Protein AF-A0A4U7D467-F1 (afdb_monomer_lite)

Secondary structure (DSSP, 8-state):
---HHHHHHHHHHHHHHHHTTT-HHHHHHHHHHHHHHHHHHHHS-TTTSTT----HHHHS-HHHHHHHHHHHHTTS--THHHHTEEESS-TTTSTT-EEE-------SS-HHHHHHHHHHHHHHHH-SS---HHHHHHHHHHHHHTT-----------

Foldseek 3Di:
DDPLLVVLAVLLVVLLVVVVVPPLVVSLLSLLLLLVVVVCCVQDPCPPNPNNDNPNVVRDPLVSSLVSLVCVLVVVHDSLVPVQWDAPDDCVVPNPHTDGHDDPGPGPDDSNRVSVVVSVVSVCVPDDDDDPVPPVVVVVCVVVVVPPDDDDDDDDDD

Radius of gyration: 20.79 Å; chains: 1; bounding box: 33×67×63 Å

pLDDT: mean 74.59, std 16.05, range [37.41, 94.12]

Structure (mmCIF, N/CA/C/O backbone):
data_AF-A0A4U7D467-F1
#
_entry.id   AF-A0A4U7D467-F1
#
loop_
_atom_site.group_PDB
_atom_site.id
_atom_site.type_symbol
_atom_site.label_atom_id
_atom_site.label_alt_id
_atom_site.label_comp_id
_atom_site.label_asym_id
_atom_site.label_entity_id
_atom_site.label_seq_id
_atom_site.pdbx_PDB_ins_code
_atom_site.Cartn_x
_atom_site.Cartn_y
_atom_site.Cartn_z
_atom_site.occupancy
_atom_site.B_iso_or_equiv
_atom_site.auth_seq_id
_atom_site.auth_comp_id
_atom_site.auth_asym_id
_atom_site.auth_atom_id
_atom_site.pdbx_PDB_model_num
ATOM 1 N N . PHE A 1 1 ? 3.593 -17.228 -14.706 1.00 62.56 1 PHE A N 1
ATOM 2 C CA . PHE A 1 1 ? 3.673 -16.055 -13.822 1.00 62.56 1 PHE A CA 1
ATOM 3 C C . PHE A 1 1 ? 2.394 -15.974 -13.001 1.00 62.56 1 PHE A C 1
ATOM 5 O O . PHE A 1 1 ? 1.399 -16.534 -13.459 1.00 62.56 1 PHE A O 1
ATOM 12 N N . PRO A 1 2 ? 2.433 -15.417 -11.779 1.00 72.19 2 PRO A N 1
ATOM 13 C CA . PRO A 1 2 ? 1.236 -15.195 -10.970 1.00 72.19 2 PRO A CA 1
ATOM 14 C C . PRO A 1 2 ? 0.216 -14.345 -11.734 1.00 72.19 2 PRO A C 1
ATOM 16 O O . PRO A 1 2 ? 0.604 -13.491 -12.525 1.00 72.19 2 PRO A O 1
ATOM 19 N N . ASP A 1 3 ? -1.073 -14.577 -11.497 1.00 83.94 3 ASP A N 1
ATOM 20 C CA . ASP A 1 3 ? -2.137 -13.692 -11.974 1.00 83.94 3 ASP A CA 1
ATOM 21 C C . ASP A 1 3 ? -2.283 -12.534 -10.978 1.00 83.94 3 ASP A C 1
ATOM 23 O O . ASP A 1 3 ? -2.939 -12.661 -9.939 1.00 83.94 3 ASP A O 1
ATOM 27 N N . TRP A 1 4 ? -1.595 -11.426 -11.252 1.00 83.50 4 TRP A N 1
ATOM 28 C CA . TRP A 1 4 ? -1.542 -10.285 -10.340 1.00 83.50 4 TRP A CA 1
ATOM 29 C C . TRP A 1 4 ? -2.858 -9.509 -10.257 1.00 83.50 4 TRP A C 1
ATOM 31 O O . TRP A 1 4 ? -3.130 -8.913 -9.215 1.00 83.50 4 TRP A O 1
ATOM 41 N N . GLY A 1 5 ? -3.726 -9.600 -11.269 1.00 82.50 5 GLY A N 1
ATOM 42 C CA . GLY A 1 5 ? -5.100 -9.103 -11.181 1.00 82.50 5 GLY A CA 1
ATOM 43 C C . GLY A 1 5 ? -5.899 -9.827 -10.096 1.00 82.50 5 GLY A C 1
ATOM 44 O O . GLY A 1 5 ? -6.544 -9.191 -9.255 1.00 82.50 5 GLY A O 1
ATOM 45 N N . HIS A 1 6 ? -5.792 -11.159 -10.030 1.00 84.25 6 HIS A N 1
ATOM 46 C CA . HIS A 1 6 ? -6.387 -11.943 -8.942 1.00 84.25 6 HIS A CA 1
ATOM 47 C C . HIS A 1 6 ? -5.745 -11.651 -7.581 1.00 84.25 6 HIS A C 1
ATOM 49 O O . HIS A 1 6 ? -6.460 -11.591 -6.577 1.00 84.25 6 HIS A O 1
ATOM 55 N N . VAL A 1 7 ? -4.424 -11.441 -7.527 1.00 83.62 7 VAL A N 1
ATOM 56 C CA . VAL A 1 7 ? -3.732 -11.044 -6.286 1.00 83.62 7 VAL A CA 1
ATOM 57 C C . VAL A 1 7 ? -4.242 -9.689 -5.792 1.00 83.62 7 VAL A C 1
ATOM 59 O O . VAL A 1 7 ? -4.615 -9.576 -4.625 1.00 83.62 7 VAL A O 1
ATOM 62 N N . GLY A 1 8 ? -4.339 -8.689 -6.674 1.00 82.31 8 GLY A N 1
ATOM 63 C CA . GLY A 1 8 ? -4.853 -7.356 -6.352 1.00 82.31 8 GLY A CA 1
ATOM 64 C C . GLY A 1 8 ? -6.299 -7.383 -5.855 1.00 82.31 8 GLY A C 1
ATOM 65 O O . GLY A 1 8 ? -6.620 -6.746 -4.849 1.00 82.31 8 GLY A O 1
ATOM 66 N N . TYR A 1 9 ? -7.163 -8.184 -6.490 1.00 83.25 9 TYR A N 1
ATOM 67 C CA . TYR A 1 9 ? -8.533 -8.404 -6.014 1.00 83.25 9 TYR A CA 1
ATOM 68 C C . TYR A 1 9 ? -8.568 -9.056 -4.624 1.00 83.25 9 TYR A C 1
ATOM 70 O O . TYR A 1 9 ? -9.275 -8.580 -3.733 1.00 83.25 9 TYR A O 1
ATOM 78 N N . GLY A 1 10 ? -7.797 -10.129 -4.422 1.00 84.19 10 GLY A N 1
ATOM 79 C CA . GLY A 1 10 ? -7.727 -10.836 -3.142 1.00 84.19 10 GLY A CA 1
ATOM 80 C C . GLY A 1 10 ? -7.226 -9.942 -2.009 1.00 84.19 10 GLY A C 1
ATOM 81 O O . GLY A 1 10 ? -7.772 -9.976 -0.909 1.00 84.19 10 GLY A O 1
ATOM 82 N N . TRP A 1 11 ? -6.242 -9.090 -2.293 1.00 83.50 11 TRP A N 1
ATOM 83 C CA . TRP A 1 11 ? -5.726 -8.113 -1.338 1.00 83.50 11 TRP A CA 1
ATOM 84 C C . TRP A 1 11 ? -6.751 -7.046 -0.973 1.00 83.50 11 TRP A C 1
ATOM 86 O O . TRP A 1 11 ? -6.948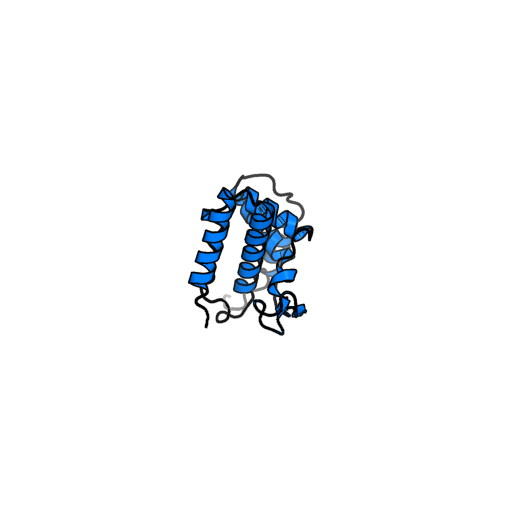 -6.799 0.214 1.00 83.50 11 TRP A O 1
ATOM 96 N N . GLY A 1 12 ? -7.456 -6.472 -1.953 1.00 81.31 12 GLY A N 1
ATOM 97 C CA . GLY A 1 12 ? -8.547 -5.531 -1.680 1.00 81.31 12 GLY A CA 1
ATOM 98 C C . GLY A 1 12 ? -9.642 -6.156 -0.810 1.00 81.31 12 GLY A C 1
ATOM 99 O O . GLY A 1 12 ? -10.071 -5.562 0.177 1.00 81.31 12 GLY A O 1
ATOM 100 N N . LYS A 1 13 ? -10.029 -7.402 -1.109 1.00 83.00 13 LYS A N 1
ATOM 101 C CA . LYS A 1 13 ? -11.023 -8.139 -0.320 1.00 83.00 13 LYS A CA 1
ATOM 102 C C . LYS A 1 13 ? -10.561 -8.409 1.118 1.00 83.00 13 LYS A C 1
ATOM 104 O O . LYS A 1 13 ? -11.363 -8.282 2.037 1.00 83.00 13 LYS A O 1
ATOM 109 N N . ALA A 1 14 ? -9.287 -8.741 1.326 1.00 84.31 14 ALA A N 1
ATOM 110 C CA . ALA A 1 14 ? -8.739 -8.957 2.666 1.00 84.31 14 ALA A CA 1
ATOM 111 C C . ALA A 1 14 ? -8.843 -7.697 3.543 1.00 84.31 14 ALA A C 1
ATOM 113 O O . ALA A 1 14 ? -9.177 -7.803 4.719 1.00 84.31 14 ALA A O 1
ATOM 114 N N . VAL A 1 15 ? -8.637 -6.503 2.975 1.00 84.00 15 VAL A N 1
ATOM 115 C CA . VAL A 1 15 ? -8.841 -5.238 3.706 1.00 84.00 15 VAL A CA 1
ATOM 116 C C . VAL A 1 15 ? -10.298 -5.074 4.145 1.00 84.00 15 VAL A C 1
ATOM 118 O O . VAL A 1 15 ? -10.554 -4.688 5.284 1.00 84.00 15 VAL A O 1
ATOM 121 N N . SER A 1 16 ? -11.244 -5.413 3.267 1.00 79.75 16 SER A N 1
ATOM 122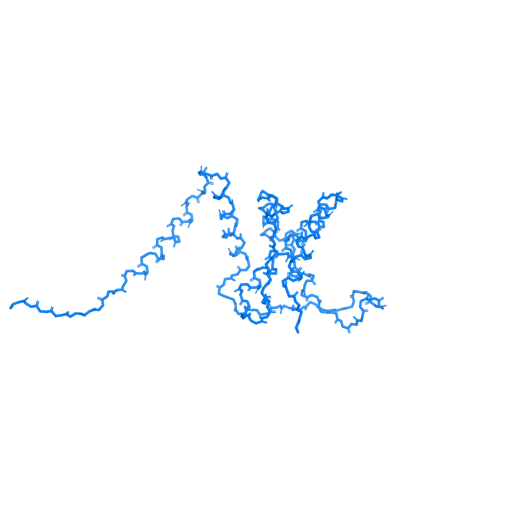 C CA . SER A 1 16 ? -12.681 -5.395 3.568 1.00 79.75 16 SER A CA 1
ATOM 123 C C . SER A 1 16 ? -13.022 -6.318 4.745 1.00 79.75 16 SER A C 1
ATOM 125 O O . SER A 1 16 ? -13.624 -5.886 5.724 1.00 79.75 16 SER A O 1
ATOM 127 N N . GLU A 1 17 ? -12.539 -7.565 4.716 1.00 84.81 17 GLU A N 1
ATOM 128 C CA . GLU A 1 17 ? -12.765 -8.538 5.796 1.00 84.81 17 GLU A CA 1
ATOM 129 C C . GLU A 1 17 ? -12.112 -8.107 7.123 1.00 84.81 17 GLU A C 1
ATOM 131 O O . GLU A 1 17 ? -12.657 -8.348 8.203 1.00 84.81 17 GLU A O 1
ATOM 136 N N . LEU A 1 18 ? -10.962 -7.428 7.067 1.00 84.69 18 LEU A N 1
ATOM 137 C CA . LEU A 1 18 ? -10.285 -6.918 8.259 1.00 84.69 18 LEU A CA 1
ATOM 138 C C . LEU A 1 18 ? -11.029 -5.755 8.916 1.00 84.69 18 LEU A C 1
ATOM 140 O O . LEU A 1 18 ? -10.989 -5.653 10.146 1.00 84.69 18 LEU A O 1
ATOM 144 N N . SER A 1 19 ? -11.740 -4.930 8.144 1.00 78.62 19 SER A N 1
ATOM 145 C CA . SER A 1 19 ? -12.564 -3.836 8.678 1.00 78.62 19 SER A CA 1
ATOM 146 C C . SER A 1 19 ? -13.625 -4.324 9.663 1.00 78.62 19 SER A C 1
ATOM 148 O O . SER A 1 19 ? -13.883 -3.650 10.658 1.00 78.62 19 SER A O 1
ATOM 150 N N . ASP A 1 20 ? -14.162 -5.526 9.454 1.00 78.81 20 ASP A N 1
ATOM 151 C CA . ASP A 1 20 ? -15.177 -6.122 10.329 1.00 78.81 20 ASP A CA 1
ATOM 152 C C . ASP A 1 20 ? -14.579 -6.905 11.516 1.00 78.81 20 ASP A C 1
ATOM 154 O O . ASP A 1 20 ? -15.296 -7.319 12.429 1.00 78.81 20 ASP A O 1
ATOM 158 N N . SER A 1 21 ? -13.259 -7.120 11.525 1.00 81.00 21 SER A N 1
ATOM 159 C CA . SER A 1 21 ? -12.576 -7.990 12.496 1.00 81.00 21 SER A CA 1
ATOM 160 C C . SER A 1 21 ? -12.090 -7.281 13.768 1.00 81.00 21 SER A C 1
ATOM 162 O O . SER A 1 21 ? -11.742 -7.947 14.745 1.00 81.00 21 SER A O 1
ATOM 164 N N . GLY A 1 22 ? -12.035 -5.943 13.767 1.00 79.38 22 GLY A N 1
ATOM 165 C CA . GLY A 1 22 ? -11.460 -5.140 14.857 1.00 79.38 22 GLY A CA 1
ATOM 166 C C . GLY A 1 22 ? -9.925 -5.175 14.941 1.00 79.38 22 GLY A C 1
ATOM 167 O O . GLY A 1 22 ? -9.351 -4.707 15.923 1.00 79.38 22 GLY A O 1
ATOM 168 N N . LEU A 1 23 ? -9.241 -5.731 13.934 1.00 86.12 23 LEU A N 1
ATOM 169 C CA . LEU A 1 23 ? -7.777 -5.791 13.845 1.00 86.12 23 LEU A CA 1
ATOM 170 C C . LEU A 1 23 ? -7.210 -4.569 13.103 1.00 86.12 23 LEU A C 1
ATOM 172 O O . LEU A 1 23 ? -6.564 -4.706 12.064 1.00 86.12 23 LEU A O 1
ATOM 176 N N . ASP A 1 24 ? -7.439 -3.367 13.636 1.00 86.56 24 ASP A N 1
ATOM 177 C CA . ASP A 1 24 ? -7.125 -2.108 12.938 1.00 86.56 24 ASP A CA 1
ATOM 178 C C . ASP A 1 24 ? -5.645 -1.960 12.566 1.00 86.56 24 ASP A C 1
ATOM 180 O O . ASP A 1 24 ? -5.336 -1.590 11.438 1.00 86.56 24 ASP A O 1
ATOM 184 N N . SER A 1 25 ? -4.721 -2.326 13.459 1.00 86.12 25 SER A N 1
ATOM 185 C CA . SER A 1 25 ? -3.281 -2.279 13.157 1.00 86.12 25 SER A CA 1
ATOM 186 C C . SER A 1 25 ? -2.906 -3.208 11.996 1.00 86.12 25 SER A C 1
ATOM 188 O O . SER A 1 25 ? -2.119 -2.841 11.125 1.00 86.12 25 SER A O 1
ATOM 190 N N . PHE A 1 26 ? -3.518 -4.393 11.931 1.00 86.88 26 PHE A N 1
ATOM 191 C CA . PHE A 1 26 ? -3.266 -5.335 10.843 1.00 86.88 26 PHE A CA 1
ATOM 192 C C . PHE A 1 26 ? -3.876 -4.840 9.528 1.00 86.88 26 PHE A C 1
ATOM 194 O O . PHE A 1 26 ? -3.246 -4.937 8.479 1.00 86.88 26 PHE A O 1
ATOM 201 N N . LYS A 1 27 ? -5.063 -4.228 9.588 1.00 89.38 27 LYS A N 1
ATOM 202 C CA . LYS A 1 27 ? -5.684 -3.548 8.446 1.00 89.38 27 LYS A CA 1
ATOM 203 C C . LYS A 1 27 ? -4.799 -2.417 7.914 1.00 89.38 27 LYS A C 1
ATOM 205 O O . LYS A 1 27 ? -4.569 -2.358 6.711 1.00 89.38 27 LYS A O 1
ATOM 210 N N . GLN A 1 28 ? -4.261 -1.563 8.786 1.00 91.12 28 GLN A N 1
ATOM 211 C CA . GLN A 1 28 ? -3.354 -0.473 8.406 1.00 91.12 28 GLN A CA 1
ATOM 212 C C . GLN A 1 28 ? -2.081 -1.005 7.738 1.00 91.12 28 GLN A C 1
ATOM 214 O O . GLN A 1 28 ? -1.700 -0.514 6.677 1.00 91.12 28 GLN A O 1
ATOM 219 N N . GLN A 1 29 ? -1.474 -2.063 8.291 1.00 89.44 29 GLN A N 1
ATOM 220 C CA . GLN A 1 29 ? -0.346 -2.748 7.650 1.00 89.44 29 GLN A CA 1
ATOM 221 C C . GLN A 1 29 ? -0.723 -3.289 6.267 1.00 89.44 29 GLN A C 1
ATOM 223 O O . GLN A 1 29 ? 0.045 -3.140 5.316 1.00 89.44 29 GLN A O 1
ATOM 228 N N . TRP A 1 30 ? -1.914 -3.873 6.120 1.00 89.62 30 TRP A N 1
ATOM 229 C CA . TRP A 1 30 ? -2.389 -4.412 4.846 1.00 89.62 30 TRP A CA 1
ATOM 230 C C . TRP A 1 30 ? -2.630 -3.320 3.797 1.00 89.62 30 TRP A C 1
ATOM 232 O O . TRP A 1 30 ? -2.216 -3.463 2.644 1.00 89.62 30 TRP A O 1
ATOM 242 N N . ILE A 1 31 ? -3.236 -2.197 4.196 1.00 91.06 31 ILE A N 1
ATOM 243 C CA . ILE A 1 31 ? -3.411 -1.011 3.345 1.00 91.06 31 ILE A CA 1
ATOM 244 C C . ILE A 1 31 ? -2.043 -0.475 2.919 1.00 91.06 31 ILE A C 1
ATOM 246 O O . ILE A 1 31 ? -1.815 -0.286 1.725 1.00 91.06 31 ILE A O 1
ATOM 250 N N . GLY A 1 32 ? -1.117 -0.290 3.864 1.00 91.31 32 GLY A N 1
ATOM 251 C CA . GLY A 1 32 ? 0.217 0.231 3.570 1.00 91.31 32 GLY A CA 1
ATOM 252 C C . GLY A 1 32 ? 1.003 -0.675 2.626 1.00 91.31 32 GLY A C 1
ATOM 253 O O . GLY A 1 32 ? 1.629 -0.209 1.677 1.00 91.31 32 GLY A O 1
ATOM 254 N N . THR A 1 33 ? 0.881 -1.989 2.806 1.00 89.69 33 THR A N 1
ATOM 255 C CA . THR A 1 33 ? 1.484 -2.971 1.898 1.00 89.69 33 THR A CA 1
ATOM 256 C C . THR A 1 33 ? 0.869 -2.911 0.508 1.00 89.69 33 THR A C 1
ATOM 258 O O . THR A 1 33 ? 1.584 -2.982 -0.490 1.00 89.69 33 THR A O 1
ATOM 261 N N . THR A 1 34 ? -0.445 -2.724 0.419 1.00 89.62 34 THR A N 1
ATOM 262 C CA . THR A 1 34 ? -1.135 -2.588 -0.866 1.00 89.62 34 THR A CA 1
ATOM 263 C C . THR A 1 34 ? -0.694 -1.329 -1.616 1.00 89.62 34 THR A C 1
ATOM 265 O O . THR A 1 34 ? -0.489 -1.388 -2.827 1.00 89.62 34 THR A O 1
ATOM 268 N N . LEU A 1 35 ? -0.503 -0.209 -0.909 1.00 90.19 35 LEU A N 1
ATOM 269 C CA . LEU A 1 35 ? 0.041 1.027 -1.483 1.00 90.19 35 LEU A CA 1
ATOM 270 C C . LEU A 1 35 ? 1.468 0.827 -2.000 1.00 90.19 35 LEU A C 1
ATOM 272 O O . LEU A 1 35 ? 1.767 1.250 -3.112 1.00 90.19 35 LEU A O 1
ATOM 276 N N . TYR A 1 36 ? 2.313 0.129 -1.241 1.00 89.44 36 TYR A N 1
ATOM 277 C CA . TYR A 1 36 ? 3.677 -0.169 -1.671 1.00 89.44 36 TYR A CA 1
ATOM 278 C C . TYR A 1 36 ? 3.711 -1.053 -2.922 1.00 89.44 36 TYR A C 1
ATOM 280 O O . TYR A 1 36 ? 4.409 -0.730 -3.874 1.00 89.44 36 TYR A O 1
ATOM 288 N N . LEU A 1 37 ? 2.90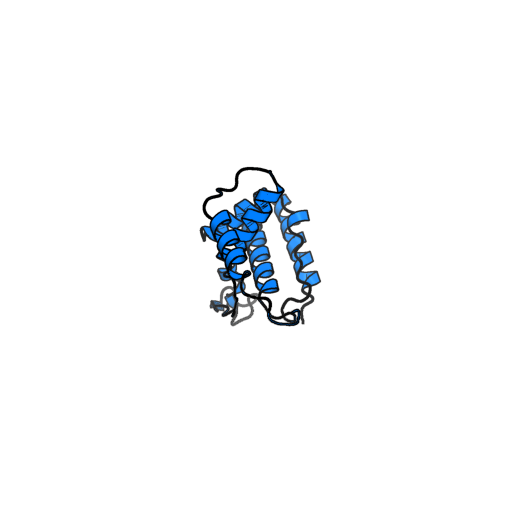1 -2.116 -2.991 1.00 87.56 37 LEU A N 1
ATOM 289 C CA . LEU A 1 37 ? 2.811 -2.925 -4.213 1.00 87.56 37 LEU A CA 1
ATOM 290 C C . LEU A 1 37 ? 2.267 -2.138 -5.411 1.00 87.56 37 LEU A C 1
ATOM 292 O O . LEU A 1 37 ? 2.662 -2.409 -6.541 1.00 87.56 37 LEU A O 1
ATOM 296 N N . GLN A 1 38 ? 1.367 -1.178 -5.183 1.00 87.44 38 GLN A N 1
ATOM 297 C CA . GLN A 1 38 ? 0.873 -0.317 -6.255 1.00 87.44 38 GLN A CA 1
ATOM 298 C C . GLN A 1 38 ? 1.974 0.611 -6.781 1.00 87.44 38 GLN A C 1
ATOM 300 O O . GLN A 1 38 ? 2.075 0.779 -7.990 1.00 87.44 38 GLN A O 1
ATOM 305 N N . TYR A 1 39 ? 2.799 1.171 -5.893 1.00 87.88 39 TYR A N 1
ATOM 306 C CA . TYR A 1 39 ? 3.996 1.921 -6.273 1.00 87.88 39 TYR A CA 1
ATOM 307 C C . TYR A 1 39 ? 4.947 1.045 -7.098 1.00 87.88 39 TYR A C 1
ATOM 309 O O . TYR A 1 39 ? 5.271 1.398 -8.226 1.00 87.88 39 TYR A O 1
ATOM 317 N N . LEU A 1 40 ? 5.279 -0.159 -6.612 1.00 86.12 40 LEU A N 1
ATOM 318 C CA . LEU A 1 40 ? 6.114 -1.100 -7.367 1.00 86.12 40 LEU A CA 1
ATOM 319 C C . LEU A 1 40 ? 5.532 -1.399 -8.749 1.00 86.12 40 LEU A C 1
ATOM 321 O O . LEU A 1 40 ? 6.269 -1.438 -9.719 1.00 86.12 40 LEU A O 1
ATOM 325 N N . SER A 1 41 ? 4.216 -1.584 -8.859 1.00 85.06 41 SER A N 1
ATOM 326 C CA . SER A 1 41 ? 3.572 -1.859 -10.145 1.00 85.06 41 SER A CA 1
ATOM 327 C C . SER A 1 41 ? 3.668 -0.706 -11.142 1.00 85.06 41 SER A C 1
ATOM 329 O O . SER A 1 41 ? 3.557 -0.973 -12.333 1.00 85.06 41 SER A O 1
ATOM 331 N N . ASN A 1 42 ? 3.818 0.536 -10.678 1.00 81.50 42 ASN A N 1
ATOM 332 C CA . ASN A 1 42 ? 3.992 1.696 -11.548 1.00 81.50 42 ASN A CA 1
ATOM 333 C C . ASN A 1 42 ? 5.450 1.862 -11.994 1.00 81.50 42 ASN A C 1
ATOM 335 O O . ASN A 1 42 ? 5.686 2.314 -13.108 1.00 81.50 42 ASN A O 1
ATOM 339 N N . GLU A 1 43 ? 6.398 1.487 -11.132 1.00 80.94 43 GLU A N 1
ATOM 340 C CA . GLU A 1 43 ? 7.831 1.692 -11.368 1.00 80.94 43 GLU A CA 1
ATOM 341 C C . GLU A 1 43 ? 8.538 0.481 -11.996 1.00 80.94 43 GLU A C 1
ATOM 343 O O . GLU A 1 43 ? 9.582 0.607 -12.631 1.00 80.94 43 GLU A O 1
ATOM 348 N N . THR A 1 44 ? 8.011 -0.732 -11.811 1.00 74.00 44 THR A N 1
ATOM 349 C CA . THR A 1 44 ? 8.589 -1.928 -12.438 1.00 74.00 44 THR A CA 1
ATOM 350 C C . THR A 1 44 ? 8.189 -2.025 -13.911 1.00 74.00 44 THR A C 1
ATOM 352 O O . THR A 1 44 ? 7.083 -1.613 -14.256 1.00 74.00 44 THR A O 1
ATOM 355 N N . PRO A 1 45 ? 9.026 -2.638 -14.773 1.00 68.12 45 PRO A N 1
ATOM 356 C CA . PRO A 1 45 ? 8.678 -2.884 -16.168 1.00 68.12 45 PRO A CA 1
ATOM 357 C C . PRO A 1 45 ? 7.304 -3.543 -16.321 1.00 68.12 45 PRO A C 1
ATOM 359 O O . PRO A 1 45 ? 6.913 -4.376 -15.494 1.00 68.12 45 PRO A O 1
ATOM 362 N N . ASP A 1 46 ? 6.616 -3.201 -17.416 1.00 65.81 46 ASP A N 1
ATOM 363 C CA . ASP A 1 46 ? 5.221 -3.570 -17.699 1.00 65.81 46 ASP A CA 1
ATOM 364 C C . ASP A 1 46 ? 4.899 -5.064 -17.518 1.00 65.81 46 ASP A C 1
ATOM 366 O O . ASP A 1 46 ? 3.735 -5.411 -17.364 1.00 65.81 46 ASP A O 1
ATOM 370 N N . ASP A 1 47 ? 5.885 -5.967 -17.537 1.00 66.81 47 ASP A N 1
ATOM 371 C CA . ASP A 1 47 ? 5.720 -7.420 -17.477 1.00 66.81 47 ASP A CA 1
ATOM 372 C C . ASP A 1 47 ? 5.802 -8.045 -16.067 1.00 66.81 47 ASP A C 1
ATOM 374 O O . ASP A 1 47 ? 5.470 -9.226 -15.908 1.00 66.81 47 ASP A O 1
ATOM 378 N N . VAL A 1 48 ? 6.196 -7.298 -15.028 1.00 75.31 48 VAL A N 1
ATOM 379 C CA . VAL A 1 48 ? 6.456 -7.865 -13.685 1.00 75.31 48 VAL A CA 1
ATOM 380 C C . VAL A 1 48 ? 5.189 -7.982 -12.830 1.00 75.31 48 VAL A C 1
ATOM 382 O O . VAL A 1 48 ? 4.944 -9.042 -12.241 1.00 75.31 48 VAL A O 1
ATOM 385 N N . LEU A 1 49 ? 4.377 -6.920 -12.773 1.00 77.12 49 LEU A N 1
ATOM 386 C CA . LEU A 1 49 ? 3.140 -6.808 -11.976 1.00 77.12 49 LEU A CA 1
ATOM 387 C C . LEU A 1 49 ? 1.905 -6.506 -12.848 1.00 77.12 49 LEU A C 1
ATOM 389 O O . LEU A 1 49 ? 0.976 -5.829 -12.410 1.00 77.12 49 LEU A O 1
ATOM 393 N N . VAL A 1 50 ? 1.886 -7.031 -14.079 1.00 79.94 50 VAL A N 1
ATOM 394 C CA . VAL A 1 50 ? 0.796 -6.860 -15.063 1.00 79.94 50 VAL A CA 1
ATOM 395 C C . VAL A 1 50 ? -0.581 -7.006 -14.411 1.00 79.94 50 VAL A C 1
ATOM 397 O O . VAL A 1 50 ? -0.856 -8.011 -13.759 1.00 79.94 50 VAL A O 1
ATOM 400 N N . ASP A 1 51 ? -1.468 -6.040 -14.640 1.00 79.25 51 ASP A N 1
ATOM 401 C CA . ASP A 1 51 ? -2.854 -6.029 -14.151 1.00 79.25 51 ASP A CA 1
ATOM 402 C C . ASP A 1 51 ? -3.024 -5.954 -12.618 1.00 79.25 51 ASP A C 1
ATOM 404 O O . ASP A 1 51 ? -4.142 -6.115 -12.114 1.00 79.25 51 ASP A O 1
ATOM 408 N N . PHE A 1 52 ? -1.971 -5.658 -11.844 1.00 82.88 52 PHE A N 1
ATOM 409 C CA . PHE A 1 52 ? -2.110 -5.404 -10.408 1.00 82.88 52 PHE A CA 1
ATOM 410 C C . PHE A 1 52 ? -2.885 -4.100 -10.145 1.00 82.88 52 PHE A C 1
ATOM 412 O O . PHE A 1 52 ? -2.336 -3.003 -10.101 1.00 82.88 52 PHE A O 1
ATOM 419 N N . SER A 1 53 ? -4.199 -4.214 -9.936 1.00 78.62 53 SER A N 1
ATOM 420 C CA . SER A 1 53 ? -5.079 -3.078 -9.637 1.00 78.62 53 SER A CA 1
ATOM 421 C C . SER A 1 53 ? -5.865 -3.315 -8.344 1.00 78.62 53 SER A C 1
ATOM 423 O O . SER A 1 53 ? -7.014 -3.772 -8.372 1.00 78.62 53 SER A O 1
ATOM 425 N N . PRO A 1 54 ? -5.266 -3.041 -7.172 1.00 74.94 54 PRO A N 1
ATOM 426 C CA . PRO A 1 54 ? -5.973 -3.175 -5.911 1.00 74.94 54 PRO A CA 1
ATOM 427 C C . PRO A 1 54 ? -6.988 -2.037 -5.767 1.00 74.94 54 PRO A C 1
ATOM 429 O O . PRO A 1 54 ? -6.640 -0.861 -5.629 1.00 74.94 54 PRO A O 1
ATOM 432 N N . VAL A 1 55 ? -8.279 -2.368 -5.773 1.00 74.44 55 VAL A N 1
ATOM 433 C CA . VAL A 1 55 ? -9.349 -1.362 -5.694 1.00 74.44 55 VAL A CA 1
ATOM 434 C C . VAL A 1 55 ? -9.634 -0.961 -4.239 1.00 74.44 55 VAL A C 1
ATOM 436 O O . VAL A 1 55 ? -10.746 -1.116 -3.742 1.00 74.44 55 VAL A O 1
ATOM 439 N N . LEU A 1 56 ? -8.630 -0.406 -3.551 1.00 74.75 56 LEU A N 1
ATOM 440 C CA . LEU A 1 56 ? -8.727 -0.007 -2.136 1.00 74.75 56 LEU A CA 1
ATOM 441 C C . LEU A 1 56 ? -9.859 0.989 -1.864 1.00 74.75 56 LEU A C 1
ATOM 443 O O . LEU A 1 56 ? -10.568 0.853 -0.877 1.00 74.75 56 LEU A O 1
ATOM 447 N N . ARG A 1 57 ? -10.082 1.962 -2.759 1.00 66.69 57 ARG A N 1
ATOM 448 C CA . ARG A 1 57 ? -11.111 3.006 -2.577 1.00 66.69 57 ARG A CA 1
ATOM 449 C C . ARG A 1 57 ? -12.551 2.477 -2.535 1.00 66.69 57 ARG A C 1
ATOM 451 O O . ARG A 1 57 ? -13.449 3.225 -2.166 1.00 66.69 57 ARG A O 1
ATOM 458 N N . ARG A 1 58 ? -12.801 1.233 -2.964 1.00 73.81 58 ARG A N 1
ATOM 459 C CA . ARG A 1 58 ? -14.127 0.606 -2.814 1.00 73.81 58 ARG A CA 1
ATOM 460 C C . ARG A 1 58 ? -14.364 0.090 -1.401 1.00 73.81 58 ARG A C 1
ATOM 462 O O . ARG A 1 58 ? -15.508 0.059 -0.970 1.00 73.81 58 ARG A O 1
ATOM 469 N N . GLU A 1 59 ? -13.292 -0.280 -0.712 1.00 77.56 59 GLU A N 1
ATOM 470 C CA . GLU A 1 59 ? -13.337 -0.971 0.576 1.00 77.56 59 GLU A CA 1
ATOM 471 C C . GLU A 1 59 ? -12.927 -0.057 1.741 1.00 77.56 59 GLU A C 1
ATOM 473 O O . GLU A 1 59 ? -13.267 -0.326 2.888 1.00 77.56 59 GLU A O 1
ATOM 478 N N . VAL A 1 60 ? -12.207 1.033 1.454 1.00 82.88 60 VAL A N 1
ATOM 479 C CA . VAL A 1 60 ? -11.587 1.922 2.444 1.00 82.88 60 VAL A CA 1
ATOM 480 C C . VAL A 1 60 ? -11.889 3.380 2.116 1.00 82.88 60 VAL A C 1
ATOM 482 O O . VAL A 1 60 ? -11.802 3.807 0.960 1.00 82.88 60 VAL A O 1
ATOM 485 N N . SER A 1 61 ? -12.213 4.169 3.142 1.00 86.56 61 SER A N 1
ATOM 486 C CA . SER A 1 61 ? -12.439 5.608 2.982 1.00 86.56 61 SER A CA 1
ATOM 487 C C . SER A 1 61 ? -11.143 6.359 2.647 1.00 86.56 61 SER A C 1
ATOM 489 O O . SER A 1 61 ? -10.065 6.001 3.116 1.00 86.56 61 SER A O 1
ATOM 491 N N . SER A 1 62 ? -11.238 7.454 1.888 1.00 86.19 62 SER A N 1
ATOM 492 C CA . SER A 1 62 ? -10.072 8.295 1.572 1.00 86.19 62 SER A CA 1
ATOM 493 C C . SER A 1 62 ? -9.350 8.816 2.824 1.00 86.19 62 SER A C 1
ATOM 495 O O . SER A 1 62 ? -8.125 8.842 2.834 1.00 86.19 62 SER A O 1
ATOM 497 N N . ASN A 1 63 ? -10.083 9.165 3.890 1.00 88.38 63 ASN A N 1
ATOM 498 C CA . ASN A 1 63 ? -9.496 9.606 5.164 1.00 88.38 63 ASN A CA 1
ATOM 499 C C . ASN A 1 63 ? -8.638 8.520 5.818 1.00 88.38 63 ASN A C 1
ATOM 501 O O . ASN A 1 63 ? -7.583 8.806 6.370 1.00 88.38 63 ASN A O 1
ATOM 505 N N . GLU A 1 64 ? -9.087 7.270 5.757 1.00 89.88 64 GLU A N 1
ATOM 506 C CA . GLU A 1 64 ? -8.347 6.144 6.320 1.00 89.88 64 GLU A CA 1
ATOM 507 C C . GLU A 1 64 ? -7.105 5.814 5.489 1.00 89.88 64 GLU A C 1
ATOM 509 O O . GLU A 1 64 ? -6.049 5.545 6.053 1.00 89.88 64 GLU A O 1
ATOM 514 N N . ILE A 1 65 ? -7.194 5.919 4.158 1.00 90.19 65 ILE A N 1
ATOM 515 C CA . ILE A 1 65 ? -6.018 5.804 3.284 1.00 90.19 65 ILE A CA 1
ATOM 516 C C . ILE A 1 65 ? -5.003 6.906 3.616 1.00 90.19 65 ILE A C 1
ATOM 518 O O . ILE A 1 65 ? -3.824 6.604 3.753 1.00 90.19 65 ILE A O 1
ATOM 522 N N . ILE A 1 66 ? -5.447 8.155 3.798 1.00 92.38 66 ILE A N 1
ATOM 523 C CA . ILE A 1 66 ? -4.572 9.273 4.187 1.00 92.38 66 ILE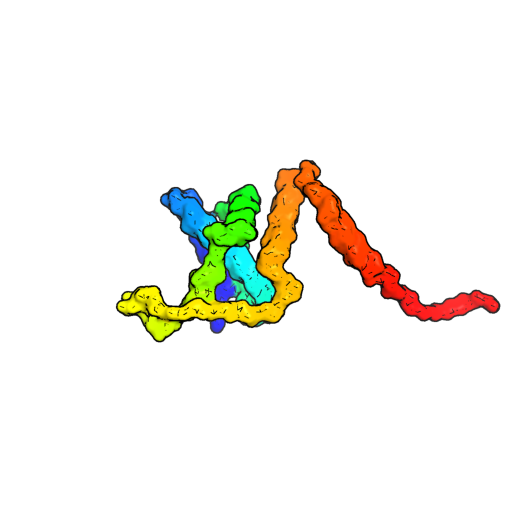 A CA 1
ATOM 524 C C . ILE A 1 66 ? -3.907 9.017 5.541 1.00 92.38 66 ILE A C 1
ATOM 526 O O . ILE A 1 66 ? -2.694 9.150 5.642 1.00 92.38 66 ILE A O 1
ATOM 530 N N . ALA A 1 67 ? -4.657 8.568 6.549 1.00 93.00 67 ALA A N 1
ATOM 531 C CA . ALA A 1 67 ? -4.091 8.254 7.861 1.00 93.00 67 ALA A CA 1
ATOM 532 C C . ALA A 1 67 ? -3.034 7.134 7.805 1.00 93.00 67 ALA A C 1
ATOM 534 O O . ALA A 1 67 ? -2.113 7.107 8.619 1.00 93.00 67 ALA A O 1
ATOM 535 N N . VAL A 1 68 ? -3.155 6.191 6.864 1.00 93.94 68 VAL A N 1
ATOM 536 C CA . VAL A 1 68 ? -2.118 5.175 6.623 1.00 93.94 68 VAL A CA 1
ATOM 537 C C . VAL A 1 68 ? -0.924 5.765 5.872 1.00 93.94 68 VAL A C 1
ATOM 539 O O . VAL A 1 68 ? 0.204 5.420 6.201 1.00 93.94 68 VAL A O 1
ATOM 542 N N . ILE A 1 69 ? -1.140 6.665 4.906 1.00 94.06 69 ILE A N 1
ATOM 543 C CA . ILE A 1 69 ? -0.048 7.385 4.230 1.00 94.06 69 ILE A CA 1
ATOM 544 C C . ILE A 1 69 ? 0.791 8.167 5.249 1.00 94.06 69 ILE A C 1
ATOM 546 O O . ILE A 1 69 ? 2.011 8.052 5.238 1.00 94.06 69 ILE A O 1
ATOM 550 N N . GLU A 1 70 ? 0.155 8.880 6.177 1.00 93.88 70 GLU A N 1
ATOM 551 C CA . GLU A 1 70 ? 0.850 9.608 7.249 1.00 93.88 70 GLU A CA 1
ATOM 552 C C . GLU A 1 70 ? 1.712 8.674 8.116 1.00 93.88 70 GLU A C 1
ATOM 554 O O . GLU A 1 70 ? 2.856 9.002 8.420 1.00 93.88 70 GLU A O 1
ATOM 559 N N . GLN A 1 71 ? 1.210 7.480 8.453 1.00 94.12 71 GLN A N 1
ATOM 560 C CA . GLN A 1 71 ? 1.973 6.466 9.197 1.00 94.12 71 GLN A CA 1
ATOM 561 C C . GLN A 1 71 ? 3.145 5.882 8.396 1.00 94.12 71 GLN A C 1
ATOM 563 O O . GLN A 1 71 ? 4.172 5.541 8.980 1.00 94.12 71 GLN A O 1
ATOM 568 N N . LEU A 1 72 ? 3.006 5.747 7.073 1.00 93.12 72 LEU A N 1
ATOM 569 C CA . LEU A 1 72 ? 4.094 5.305 6.194 1.00 93.12 72 LEU A CA 1
ATOM 570 C C . LEU A 1 72 ? 5.201 6.363 6.116 1.00 93.12 72 LEU A C 1
ATOM 572 O O . LEU A 1 72 ? 6.368 6.021 6.265 1.00 93.12 72 LEU A O 1
ATOM 576 N N . LEU A 1 73 ? 4.830 7.635 5.935 1.00 92.00 73 LEU A N 1
ATOM 577 C CA . LEU A 1 73 ? 5.768 8.764 5.887 1.00 92.00 73 LEU A CA 1
ATOM 578 C C . LEU A 1 73 ? 6.470 9.001 7.233 1.00 92.00 73 LEU A C 1
ATOM 580 O O . LEU A 1 73 ? 7.614 9.436 7.267 1.00 92.00 73 LEU A O 1
ATOM 584 N N . ALA A 1 74 ? 5.802 8.698 8.348 1.00 92.69 74 ALA A N 1
ATOM 585 C CA . ALA A 1 74 ? 6.392 8.740 9.686 1.00 92.69 74 ALA A CA 1
ATOM 586 C C . ALA A 1 74 ? 7.219 7.485 10.042 1.00 92.69 74 ALA A C 1
ATOM 588 O O . ALA A 1 74 ? 7.676 7.366 11.179 1.00 92.69 74 ALA A O 1
ATOM 589 N N . GLU A 1 75 ? 7.380 6.540 9.107 1.00 88.81 75 GLU A N 1
ATOM 590 C CA . GLU A 1 75 ? 8.039 5.238 9.301 1.00 88.81 75 GLU A CA 1
ATOM 591 C C . GLU A 1 75 ? 7.433 4.368 10.429 1.00 88.81 75 GLU A C 1
ATOM 593 O O . GLU A 1 75 ? 8.050 3.411 10.902 1.00 88.81 75 GLU A O 1
ATOM 598 N N . GLU A 1 76 ? 6.197 4.642 10.859 1.00 89.56 76 GLU A N 1
ATOM 599 C CA . GLU A 1 76 ? 5.486 3.837 11.866 1.00 89.56 76 GLU A CA 1
ATOM 600 C C . GLU A 1 76 ? 5.050 2.478 11.298 1.00 89.56 76 GLU A C 1
ATOM 602 O O . GLU A 1 76 ? 4.954 1.477 12.016 1.00 89.56 76 GLU A O 1
ATOM 607 N N . ILE A 1 77 ? 4.817 2.432 9.984 1.00 89.25 77 ILE A N 1
ATOM 608 C CA . ILE A 1 77 ? 4.560 1.217 9.213 1.00 89.25 77 ILE A CA 1
ATOM 609 C C . ILE A 1 77 ? 5.623 1.117 8.121 1.00 89.25 77 ILE A C 1
ATOM 611 O O . ILE A 1 77 ? 5.782 2.026 7.316 1.00 89.25 77 ILE A O 1
ATOM 615 N N . SER A 1 78 ? 6.300 -0.030 8.033 1.00 86.25 78 SER A N 1
ATOM 616 C CA . SER A 1 78 ? 7.250 -0.318 6.954 1.00 86.25 78 SER A CA 1
ATOM 617 C C . SER A 1 78 ? 6.832 -1.583 6.198 1.00 86.25 78 SER A C 1
ATOM 619 O O . SER A 1 78 ? 7.134 -2.699 6.634 1.00 86.25 78 SER A O 1
ATOM 621 N N . PRO A 1 79 ? 6.125 -1.456 5.060 1.00 82.44 79 PRO A N 1
ATOM 622 C CA . PRO A 1 79 ? 5.732 -2.608 4.252 1.00 82.44 79 PRO A CA 1
ATOM 623 C C . PRO A 1 79 ? 6.926 -3.377 3.689 1.00 82.44 79 PRO A C 1
ATOM 625 O O . PRO A 1 79 ? 6.911 -4.610 3.609 1.00 82.44 79 PRO A O 1
ATOM 628 N N . ALA A 1 80 ? 7.988 -2.639 3.354 1.00 77.31 80 ALA A N 1
ATOM 629 C CA . ALA A 1 80 ? 9.247 -3.191 2.888 1.00 77.31 80 ALA A CA 1
ATOM 630 C C . ALA A 1 80 ? 9.815 -4.202 3.891 1.00 77.31 80 ALA A C 1
ATOM 632 O O . ALA A 1 80 ? 10.308 -5.242 3.474 1.00 77.31 80 ALA A O 1
ATOM 633 N N . GLN A 1 81 ? 9.675 -3.976 5.204 1.00 73.31 81 GLN A N 1
ATOM 634 C CA . GLN A 1 81 ? 10.213 -4.873 6.233 1.00 73.31 81 GLN A CA 1
ATOM 635 C C . GLN A 1 81 ? 9.764 -6.336 6.066 1.00 73.31 81 GLN A C 1
ATOM 637 O O . GLN A 1 81 ? 10.540 -7.248 6.364 1.00 73.31 81 GLN A O 1
ATOM 642 N N . TRP A 1 82 ? 8.540 -6.560 5.580 1.00 71.31 82 TRP A N 1
ATOM 643 C CA . TRP A 1 82 ? 7.960 -7.893 5.405 1.00 71.31 82 TRP A CA 1
ATOM 644 C C . TRP A 1 82 ? 8.131 -8.432 3.989 1.00 71.31 82 TRP A C 1
ATOM 646 O O . TRP A 1 82 ? 8.478 -9.599 3.816 1.00 71.31 82 TRP A O 1
ATOM 656 N N . LEU A 1 83 ? 7.915 -7.591 2.977 1.00 75.88 83 LEU A N 1
ATOM 657 C CA . LEU A 1 83 ? 8.010 -7.999 1.572 1.00 75.88 83 LEU A CA 1
ATOM 658 C C . LEU A 1 83 ? 9.447 -8.294 1.144 1.00 75.88 83 LEU A C 1
ATOM 660 O O . LEU A 1 83 ? 9.690 -9.208 0.358 1.00 75.88 83 LEU A O 1
ATOM 664 N N . ASN A 1 84 ? 10.406 -7.579 1.725 1.00 72.06 84 ASN A N 1
ATOM 665 C CA . ASN A 1 84 ? 11.823 -7.748 1.438 1.00 72.06 84 ASN A CA 1
ATOM 666 C C . ASN A 1 84 ? 12.461 -8.875 2.258 1.00 72.06 84 ASN A C 1
ATOM 668 O O . ASN A 1 84 ? 13.675 -9.067 2.215 1.00 72.06 84 ASN A O 1
ATOM 672 N N . PHE A 1 85 ? 11.678 -9.641 3.020 1.00 77.12 85 PHE A N 1
ATOM 673 C CA . PHE A 1 85 ? 12.198 -10.759 3.791 1.00 77.12 85 PHE A CA 1
ATOM 674 C C . PHE A 1 85 ? 12.261 -12.025 2.933 1.00 77.12 85 PHE A C 1
ATOM 676 O O . PHE A 1 85 ? 11.257 -12.699 2.688 1.00 77.12 85 PHE A O 1
ATOM 683 N N . ARG A 1 86 ? 13.467 -12.385 2.487 1.00 74.94 86 ARG A N 1
ATOM 684 C CA . ARG A 1 86 ? 13.688 -13.617 1.730 1.00 74.94 86 ARG A CA 1
ATOM 685 C C . ARG A 1 86 ? 13.855 -14.786 2.681 1.00 74.94 86 ARG A C 1
ATOM 687 O O . ARG A 1 86 ? 14.813 -14.841 3.454 1.00 74.94 86 ARG A O 1
ATOM 694 N N . GLN A 1 87 ? 12.950 -15.748 2.577 1.00 75.25 87 GLN A N 1
ATOM 695 C CA . GLN A 1 87 ? 13.059 -16.981 3.340 1.00 75.25 87 GLN A CA 1
ATOM 696 C C . GLN A 1 87 ? 14.092 -17.916 2.721 1.00 75.25 87 GLN A C 1
ATOM 698 O O . GLN A 1 87 ? 14.168 -18.069 1.501 1.00 75.25 87 GLN A O 1
ATOM 703 N N . THR A 1 88 ? 14.907 -18.532 3.571 1.00 74.81 88 THR A N 1
ATOM 704 C CA . THR A 1 88 ? 15.937 -19.495 3.153 1.00 74.81 88 THR A CA 1
ATOM 705 C C . THR A 1 88 ? 15.485 -20.945 3.305 1.00 74.81 88 THR A C 1
ATOM 707 O O . THR A 1 88 ? 16.110 -21.836 2.732 1.00 74.81 88 THR A O 1
ATOM 710 N N . MET A 1 89 ? 14.410 -21.180 4.059 1.00 78.56 89 MET A N 1
ATOM 711 C CA . MET A 1 89 ? 13.798 -22.486 4.313 1.00 78.56 89 MET A CA 1
ATOM 712 C C . MET A 1 89 ? 12.271 -22.356 4.282 1.00 78.56 89 MET A C 1
ATOM 714 O O . MET A 1 89 ? 11.756 -21.240 4.234 1.00 78.56 89 MET A O 1
ATOM 718 N N . ASP A 1 90 ? 11.556 -23.484 4.270 1.00 75.50 90 ASP A N 1
ATOM 719 C CA . ASP A 1 90 ? 10.091 -23.484 4.285 1.00 75.50 90 ASP A CA 1
ATOM 720 C C . ASP A 1 90 ? 9.569 -22.843 5.592 1.00 75.50 90 ASP A C 1
ATOM 722 O O . ASP A 1 90 ? 9.875 -23.358 6.674 1.00 75.50 90 ASP A O 1
ATOM 726 N N . PRO A 1 91 ? 8.768 -21.759 5.525 1.00 69.38 91 PRO A N 1
ATOM 727 C CA . PRO A 1 91 ? 8.218 -21.090 6.707 1.00 69.38 91 PRO A CA 1
ATOM 728 C C . PRO A 1 91 ? 7.361 -21.989 7.589 1.00 69.38 91 PRO A C 1
ATOM 730 O O . PRO A 1 91 ? 7.212 -21.712 8.781 1.00 69.38 91 PRO A O 1
ATOM 733 N N . VAL A 1 92 ? 6.735 -23.009 6.997 1.00 79.31 92 VAL A N 1
ATOM 734 C CA . VAL A 1 92 ? 5.860 -23.948 7.704 1.00 79.31 92 VAL A CA 1
ATOM 735 C C . VAL A 1 92 ? 6.691 -24.899 8.560 1.00 79.31 92 VAL A C 1
ATOM 737 O O . VAL A 1 92 ? 6.268 -25.266 9.655 1.00 79.31 92 VAL A O 1
ATOM 740 N N . GLU A 1 93 ? 7.879 -25.274 8.085 1.00 81.50 93 GLU A N 1
ATOM 741 C CA . GLU A 1 93 ? 8.787 -26.167 8.805 1.00 81.50 93 GLU A CA 1
ATOM 742 C C . GLU A 1 93 ? 9.666 -25.404 9.800 1.00 81.50 93 GLU A C 1
ATOM 744 O O . GLU A 1 93 ? 9.835 -25.850 10.938 1.00 81.50 93 GLU A O 1
ATOM 749 N N . ILE A 1 94 ? 10.219 -24.256 9.389 1.00 77.00 94 ILE A N 1
ATOM 750 C CA . ILE A 1 94 ? 11.099 -23.431 10.221 1.00 77.00 94 ILE A CA 1
ATOM 751 C C . ILE A 1 94 ? 10.722 -21.948 10.072 1.00 77.00 94 ILE A C 1
ATOM 753 O O . ILE A 1 94 ? 11.193 -21.261 9.162 1.00 77.00 94 ILE A O 1
ATOM 757 N N . PRO A 1 95 ? 9.884 -21.416 10.979 1.00 66.56 95 PRO A N 1
ATOM 758 C CA . PRO A 1 95 ? 9.465 -20.026 10.906 1.00 66.56 95 PRO A CA 1
ATOM 759 C C . PRO A 1 95 ? 10.632 -19.068 11.185 1.00 66.56 95 PRO A C 1
ATOM 761 O O . PRO A 1 95 ? 11.531 -19.359 11.972 1.00 66.56 95 PRO A O 1
ATOM 764 N N . GLN A 1 96 ? 10.569 -17.880 10.574 1.00 63.47 96 GLN A N 1
ATOM 765 C CA . GLN A 1 96 ? 11.482 -16.745 10.796 1.00 63.47 96 GLN A CA 1
ATOM 766 C C . GLN A 1 96 ? 12.947 -16.952 10.363 1.00 63.47 96 GLN A C 1
ATOM 768 O O . GLN A 1 96 ? 13.812 -16.155 10.724 1.00 63.47 96 GLN A O 1
ATOM 773 N N . THR A 1 97 ? 13.255 -17.962 9.547 1.00 70.62 97 THR A N 1
ATOM 774 C CA . THR A 1 97 ? 14.576 -18.066 8.906 1.00 70.62 97 THR A CA 1
ATOM 775 C C . THR A 1 97 ? 14.611 -17.302 7.591 1.00 70.62 97 THR A C 1
ATOM 777 O O . THR A 1 97 ? 13.831 -17.578 6.679 1.00 70.62 97 THR A O 1
ATOM 780 N N . GLY A 1 98 ? 15.539 -16.356 7.472 1.00 74.88 98 GLY A N 1
ATOM 781 C CA . GLY A 1 98 ? 15.696 -15.563 6.262 1.00 74.88 98 GLY A CA 1
ATOM 782 C C . GLY A 1 98 ? 16.624 -14.374 6.452 1.00 74.88 98 GLY A C 1
ATOM 783 O O . GLY A 1 98 ? 17.266 -14.227 7.493 1.00 74.88 98 GLY A O 1
ATOM 784 N N . TYR A 1 99 ? 16.697 -13.535 5.429 1.00 77.69 99 TYR A N 1
ATOM 785 C CA . TYR A 1 99 ? 17.421 -12.271 5.466 1.00 77.69 99 TYR A CA 1
ATOM 786 C C . TYR A 1 99 ? 16.613 -11.187 4.759 1.00 77.69 99 TYR A C 1
ATOM 788 O O . TYR A 1 99 ? 15.844 -11.466 3.837 1.00 77.69 99 TYR A O 1
ATOM 796 N N . GLN A 1 100 ? 16.792 -9.945 5.199 1.00 75.06 100 GLN A N 1
ATOM 797 C CA . GLN A 1 100 ? 16.252 -8.796 4.487 1.00 75.06 100 GLN A CA 1
ATOM 798 C C . GLN A 1 100 ? 17.072 -8.557 3.220 1.00 75.06 100 GLN A C 1
ATOM 800 O O . GLN A 1 100 ? 18.302 -8.532 3.253 1.00 75.06 100 GLN A O 1
ATOM 805 N N . TYR A 1 101 ? 16.376 -8.409 2.105 1.00 73.31 101 TYR A N 1
ATOM 806 C CA . TYR A 1 101 ? 16.930 -8.103 0.802 1.00 73.31 101 TYR A CA 1
ATOM 807 C C . TYR A 1 101 ? 16.402 -6.746 0.354 1.00 73.31 101 TYR A C 1
ATOM 809 O O . TYR A 1 101 ? 15.213 -6.611 0.101 1.00 73.31 101 TYR A O 1
ATOM 817 N N . THR A 1 102 ? 17.262 -5.743 0.234 1.00 69.94 102 THR A N 1
ATOM 818 C CA . THR A 1 102 ? 16.841 -4.456 -0.324 1.00 69.94 102 THR A CA 1
ATOM 819 C C . THR A 1 102 ? 16.490 -4.643 -1.796 1.00 69.94 102 THR A C 1
ATOM 821 O O . THR A 1 102 ? 17.350 -5.044 -2.581 1.00 69.94 102 THR A O 1
ATOM 824 N N . LEU A 1 103 ? 15.229 -4.384 -2.152 1.00 69.19 103 LEU A N 1
ATOM 825 C CA . LEU A 1 103 ? 14.835 -4.247 -3.549 1.00 69.19 103 LEU A CA 1
ATOM 826 C C . LEU A 1 103 ? 15.528 -2.989 -4.084 1.00 69.19 103 LEU A C 1
ATOM 828 O O . LEU A 1 103 ? 15.227 -1.890 -3.631 1.00 69.19 103 LEU A O 1
ATOM 832 N N . ASP A 1 104 ? 16.494 -3.176 -4.978 1.00 69.38 104 ASP A N 1
ATOM 833 C CA . ASP A 1 104 ? 17.135 -2.087 -5.712 1.00 69.38 104 ASP A CA 1
ATOM 834 C C . ASP A 1 104 ? 16.330 -1.891 -6.994 1.00 69.38 104 ASP A C 1
ATOM 836 O O . ASP A 1 104 ? 16.393 -2.720 -7.907 1.00 69.38 104 ASP A O 1
ATOM 840 N N . ILE A 1 105 ? 15.458 -0.890 -6.984 1.00 68.75 105 ILE A N 1
ATOM 841 C CA . ILE A 1 105 ? 14.580 -0.574 -8.104 1.00 68.75 105 ILE A CA 1
ATOM 842 C C . ILE A 1 105 ? 15.089 0.744 -8.666 1.00 68.75 105 ILE A C 1
ATOM 844 O O . ILE A 1 105 ? 15.220 1.720 -7.931 1.00 68.75 105 ILE A O 1
ATOM 848 N N . ASP A 1 106 ? 15.396 0.741 -9.957 1.00 69.56 106 ASP A N 1
ATOM 849 C CA . ASP A 1 106 ? 15.771 1.943 -10.693 1.00 69.56 106 ASP A CA 1
ATOM 850 C C . ASP A 1 106 ? 14.483 2.729 -10.981 1.00 69.56 106 ASP A C 1
ATOM 852 O O . ASP A 1 106 ? 13.822 2.490 -11.989 1.00 69.56 106 ASP A O 1
ATOM 856 N N . THR A 1 107 ? 14.055 3.539 -10.008 1.00 74.81 107 THR A N 1
ATOM 857 C CA . THR A 1 107 ? 12.818 4.337 -10.053 1.00 74.81 107 THR A CA 1
ATOM 858 C C . THR A 1 107 ? 13.144 5.809 -10.202 1.00 74.81 107 THR A C 1
ATOM 860 O O . THR A 1 107 ? 14.014 6.317 -9.489 1.00 74.81 107 THR A O 1
ATOM 863 N N . ASP A 1 108 ? 12.383 6.513 -11.032 1.00 80.00 108 ASP A N 1
ATOM 864 C CA . ASP A 1 108 ? 12.513 7.966 -11.173 1.00 80.00 108 ASP A CA 1
ATOM 865 C C . ASP A 1 108 ? 11.896 8.712 -9.972 1.00 80.00 108 ASP A C 1
ATOM 867 O O . ASP A 1 108 ? 12.317 9.823 -9.643 1.00 80.00 108 ASP A O 1
ATOM 871 N N . GLU A 1 109 ? 10.931 8.093 -9.280 1.00 85.62 109 GLU A N 1
ATOM 872 C CA . GLU A 1 109 ? 10.239 8.650 -8.112 1.00 85.62 109 GLU A CA 1
ATOM 873 C C . GLU A 1 109 ? 10.416 7.754 -6.876 1.00 85.62 109 GLU A C 1
ATOM 875 O O . GLU A 1 109 ? 10.235 6.537 -6.931 1.00 85.62 109 GLU A O 1
ATOM 880 N N . SER A 1 110 ? 10.743 8.350 -5.723 1.00 88.88 110 SER A N 1
ATOM 881 C CA . SER A 1 110 ? 10.829 7.613 -4.458 1.00 88.88 110 SER A CA 1
ATOM 882 C C . SER A 1 110 ? 9.440 7.241 -3.919 1.00 88.88 110 SER A C 1
ATOM 884 O O . SER A 1 110 ? 8.447 7.922 -4.174 1.00 88.88 110 SER A O 1
ATOM 886 N N . PHE A 1 111 ? 9.348 6.183 -3.105 1.00 88.94 111 PHE A N 1
ATOM 887 C CA . PHE A 1 111 ? 8.067 5.799 -2.497 1.00 88.94 111 PHE A CA 1
ATOM 888 C C . PHE A 1 111 ? 7.462 6.917 -1.626 1.00 88.94 111 PHE A C 1
ATOM 890 O O . PHE A 1 111 ? 6.244 7.083 -1.599 1.00 88.94 111 PHE A O 1
ATOM 897 N N . GLU A 1 112 ? 8.293 7.695 -0.932 1.00 91.00 112 GLU A N 1
ATOM 898 C CA . GLU A 1 112 ? 7.852 8.819 -0.094 1.00 91.00 112 GLU A CA 1
ATOM 899 C C . GLU A 1 112 ? 7.281 9.974 -0.929 1.00 91.00 112 GLU A C 1
ATOM 901 O O . GLU A 1 112 ? 6.224 10.520 -0.588 1.00 91.00 112 GLU A O 1
ATOM 906 N N . ASP A 1 113 ? 7.930 10.305 -2.049 1.00 90.06 113 ASP A N 1
ATOM 907 C CA . ASP A 1 113 ? 7.439 11.317 -2.992 1.00 90.06 113 ASP A CA 1
ATOM 908 C C . ASP A 1 113 ? 6.095 10.886 -3.597 1.00 90.06 113 ASP A C 1
ATOM 910 O O . ASP A 1 113 ? 5.116 11.642 -3.546 1.00 90.06 113 ASP A O 1
ATOM 914 N N . TRP A 1 114 ? 6.005 9.624 -4.030 1.00 91.94 114 TRP A N 1
ATOM 915 C CA . TRP A 1 114 ? 4.783 9.045 -4.587 1.00 91.94 114 TRP A CA 1
ATOM 916 C C . TRP A 1 114 ? 3.616 9.071 -3.588 1.00 91.94 114 TRP A C 1
ATOM 918 O O . TRP A 1 114 ? 2.473 9.401 -3.931 1.00 91.94 114 TRP A O 1
ATOM 928 N N . LEU A 1 115 ? 3.885 8.732 -2.321 1.00 92.50 115 LEU A N 1
ATOM 929 C CA . LEU A 1 115 ? 2.895 8.779 -1.242 1.00 92.50 115 LEU A CA 1
ATOM 930 C C . LEU A 1 115 ? 2.398 10.203 -0.988 1.00 92.50 115 LEU A C 1
ATOM 932 O O . LEU A 1 115 ? 1.186 10.403 -0.854 1.00 92.50 115 LEU A O 1
ATOM 936 N N . SER A 1 116 ? 3.311 11.174 -0.959 1.00 91.25 116 SER A N 1
ATOM 937 C CA . SER A 1 116 ? 2.994 12.590 -0.749 1.00 91.25 116 SER A CA 1
ATOM 938 C C . SER A 1 116 ? 2.085 13.116 -1.862 1.00 91.25 116 SER A C 1
ATOM 940 O O . SER A 1 116 ? 1.002 13.638 -1.588 1.00 91.25 116 SER A O 1
ATOM 942 N N . HIS A 1 117 ? 2.437 12.858 -3.127 1.00 89.69 117 HIS A N 1
ATOM 943 C CA . HIS A 1 117 ? 1.597 13.230 -4.268 1.00 89.69 117 HIS A CA 1
ATOM 944 C C . HIS A 1 117 ? 0.201 12.595 -4.183 1.00 89.69 117 HIS A C 1
ATOM 946 O O . HIS A 1 117 ? -0.832 13.226 -4.434 1.00 89.69 117 HIS A O 1
ATOM 952 N N . ARG A 1 118 ? 0.132 11.323 -3.783 1.00 87.44 118 ARG A N 1
ATOM 953 C CA . ARG A 1 118 ? -1.141 10.611 -3.655 1.00 87.44 118 ARG A CA 1
ATOM 954 C C . ARG A 1 118 ? -2.012 11.149 -2.521 1.00 87.44 118 ARG A C 1
ATOM 956 O O . ARG A 1 118 ? -3.239 11.172 -2.678 1.00 87.44 118 ARG A O 1
ATOM 963 N N . GLN A 1 119 ? -1.413 11.566 -1.406 1.00 87.81 119 GLN A N 1
ATOM 964 C CA . GLN A 1 119 ? -2.112 12.233 -0.308 1.00 87.81 119 GLN A CA 1
ATOM 965 C C . GLN A 1 119 ? -2.767 13.528 -0.798 1.00 87.81 119 GLN A C 1
ATOM 967 O O . GLN A 1 119 ? -3.960 13.723 -0.554 1.00 87.81 119 GLN A O 1
ATOM 972 N N . ASP A 1 120 ? -2.044 14.340 -1.570 1.00 86.81 120 ASP A N 1
ATOM 973 C CA . ASP A 1 120 ? -2.558 15.589 -2.143 1.00 86.81 120 ASP A CA 1
ATOM 974 C C . ASP A 1 120 ? -3.752 15.346 -3.071 1.00 86.81 120 ASP A C 1
ATOM 976 O O . ASP A 1 120 ? -4.800 15.985 -2.938 1.00 86.81 120 ASP A O 1
ATOM 980 N N . VAL A 1 121 ? -3.652 14.361 -3.971 1.00 86.81 121 VAL A N 1
ATOM 981 C CA . VAL A 1 121 ? -4.752 13.986 -4.879 1.00 86.81 121 VAL A CA 1
ATOM 982 C C . VAL A 1 121 ? -5.982 13.506 -4.100 1.00 86.81 121 VAL A C 1
ATOM 984 O O . VAL A 1 121 ? -7.124 13.826 -4.451 1.00 86.81 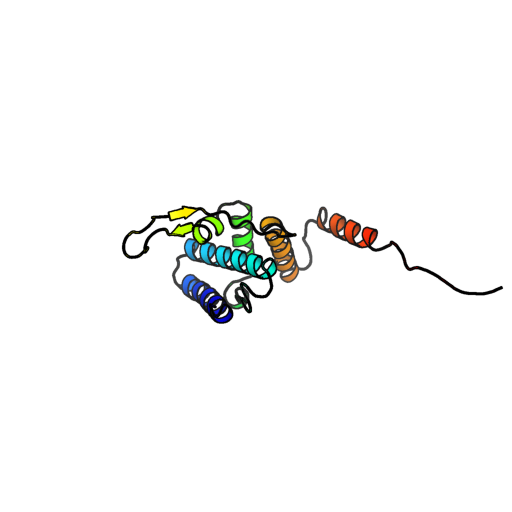121 VAL A O 1
ATOM 987 N N . LEU A 1 122 ? -5.780 12.725 -3.035 1.00 85.44 122 LEU A N 1
ATOM 988 C CA . LEU A 1 122 ? -6.863 12.271 -2.162 1.00 85.44 122 LEU A CA 1
ATOM 989 C C . LEU A 1 122 ? -7.513 13.450 -1.427 1.00 85.44 122 LEU A C 1
ATOM 991 O O . LEU A 1 122 ? -8.741 13.557 -1.447 1.00 85.44 122 LEU A O 1
ATOM 995 N N . ALA A 1 123 ? -6.720 14.348 -0.845 1.00 83.69 123 ALA A N 1
ATOM 996 C CA . ALA A 1 123 ? -7.194 15.526 -0.124 1.00 83.69 123 ALA A CA 1
ATOM 997 C C . ALA A 1 123 ? -7.972 16.487 -1.037 1.00 83.69 123 ALA A C 1
ATOM 999 O O . ALA A 1 123 ? -9.098 16.873 -0.711 1.00 83.69 123 ALA A O 1
ATOM 1000 N N . ALA A 1 124 ? -7.443 16.781 -2.228 1.00 82.94 124 ALA A N 1
ATOM 1001 C CA . ALA A 1 124 ? -8.096 17.627 -3.227 1.00 82.94 124 ALA A CA 1
ATOM 1002 C C . ALA A 1 124 ? -9.460 17.070 -3.668 1.00 82.94 124 ALA A C 1
ATOM 1004 O O . ALA A 1 124 ? -10.400 17.829 -3.909 1.00 82.94 124 ALA A O 1
ATOM 1005 N N . SER A 1 125 ? -9.601 15.740 -3.726 1.00 75.50 125 SER A N 1
ATOM 1006 C CA . SER A 1 125 ? -10.869 15.087 -4.080 1.00 75.50 125 SER A CA 1
ATOM 1007 C C . SER A 1 125 ? -11.949 15.168 -2.990 1.00 75.50 125 SER A C 1
ATOM 1009 O O . SER A 1 125 ? -13.125 14.960 -3.288 1.00 75.50 125 SER A O 1
ATOM 1011 N N . MET A 1 126 ? -11.578 15.476 -1.742 1.00 70.06 126 MET A N 1
ATOM 1012 C CA . MET A 1 126 ? -12.493 15.522 -0.592 1.00 70.06 126 MET A CA 1
ATOM 1013 C C . MET A 1 126 ? -12.979 16.931 -0.231 1.00 70.06 126 MET A C 1
ATOM 1015 O O . MET A 1 126 ? -14.015 17.057 0.422 1.00 70.06 126 MET A O 1
ATOM 1019 N N . GLY A 1 127 ? -12.288 17.990 -0.655 1.00 55.19 127 GLY A N 1
ATOM 1020 C CA . GLY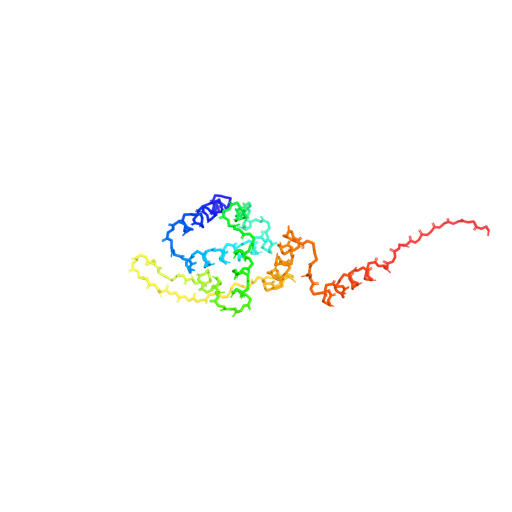 A 1 127 ? -12.689 19.359 -0.342 1.00 55.19 127 GLY A CA 1
ATOM 1021 C C . GLY A 1 127 ? -11.886 20.401 -1.110 1.00 55.19 127 GLY A C 1
ATOM 1022 O O . GLY A 1 127 ? -10.673 20.502 -0.963 1.00 55.19 127 GLY A O 1
ATOM 1023 N N . GLY A 1 128 ? -12.575 21.222 -1.905 1.00 51.59 128 GLY A N 1
ATOM 1024 C CA . GLY A 1 128 ? -11.988 22.435 -2.460 1.00 51.59 128 GLY A CA 1
ATOM 1025 C C . GLY A 1 128 ? -11.574 23.387 -1.336 1.00 51.59 128 GLY A C 1
ATOM 1026 O O . GLY A 1 128 ? -12.431 23.909 -0.627 1.00 51.59 128 GLY A O 1
ATOM 1027 N N . GLY A 1 129 ? -10.268 23.624 -1.214 1.00 48.03 129 GLY A N 1
ATOM 1028 C CA . GLY A 1 129 ? -9.686 24.655 -0.357 1.00 48.03 129 GLY A CA 1
ATOM 1029 C C . GLY A 1 129 ? -9.207 24.147 1.000 1.00 48.03 129 GLY A C 1
ATOM 1030 O O . GLY A 1 129 ? -9.953 24.200 1.965 1.00 48.03 129 GLY A O 1
ATOM 1031 N N . PHE A 1 130 ? -7.963 23.672 1.047 1.00 46.19 130 PHE A N 1
ATOM 1032 C CA . PHE A 1 130 ? -6.884 24.057 1.974 1.00 46.19 130 PHE A CA 1
ATOM 1033 C C . PHE A 1 130 ? -5.716 23.094 1.708 1.00 46.19 130 PHE A C 1
ATOM 1035 O O . PHE A 1 130 ? -5.463 22.166 2.466 1.00 46.19 130 PHE A O 1
ATOM 1042 N N . VAL A 1 131 ? -5.044 23.294 0.573 1.00 48.00 131 VAL A N 1
ATOM 1043 C CA . VAL A 1 131 ? -3.671 22.811 0.377 1.00 48.00 131 VAL A CA 1
ATOM 1044 C C . VAL A 1 131 ? -2.788 23.986 0.774 1.00 48.00 131 VAL A C 1
ATOM 1046 O O . VAL A 1 131 ? -3.067 25.110 0.351 1.00 48.00 131 VAL A O 1
ATOM 1049 N N . ASP A 1 132 ? -1.790 23.766 1.624 1.00 46.22 132 ASP A N 1
ATOM 1050 C CA . ASP A 1 132 ? -0.739 24.749 1.879 1.00 46.22 132 ASP A CA 1
ATOM 1051 C C . ASP A 1 132 ? -0.045 25.049 0.539 1.00 46.22 132 ASP A C 1
ATOM 1053 O O . ASP A 1 132 ? 0.715 24.246 0.006 1.00 46.22 132 ASP A O 1
ATOM 1057 N N . GLN A 1 133 ? -0.417 26.176 -0.075 1.00 45.91 133 GLN A N 1
ATOM 1058 C CA . GLN A 1 133 ? -0.063 26.547 -1.450 1.00 45.91 133 GLN A CA 1
ATOM 1059 C C . GLN A 1 133 ? 1.416 26.921 -1.622 1.00 45.91 133 GLN A C 1
ATOM 1061 O O . GLN A 1 133 ? 1.809 27.323 -2.714 1.00 45.91 133 GLN A O 1
ATOM 1066 N N . SER A 1 134 ? 2.230 26.829 -0.570 1.00 50.09 134 SER A N 1
ATOM 1067 C CA . SER A 1 134 ? 3.616 27.287 -0.609 1.00 50.09 134 SER A CA 1
ATOM 1068 C C . SER A 1 134 ? 4.535 26.366 -1.421 1.00 50.09 134 SER A C 1
ATOM 1070 O O . SER A 1 134 ? 5.356 26.883 -2.166 1.00 50.09 134 SER A O 1
ATOM 1072 N N . GLY A 1 135 ? 4.355 25.039 -1.374 1.00 45.53 135 GLY A N 1
ATOM 1073 C CA . GLY A 1 135 ? 5.203 24.094 -2.129 1.00 45.53 135 GLY A CA 1
ATOM 1074 C C . GLY A 1 135 ? 4.675 23.702 -3.518 1.00 45.53 135 GLY A C 1
ATOM 1075 O O . GLY A 1 135 ? 5.446 23.477 -4.447 1.00 45.53 135 GLY A O 1
ATOM 1076 N N . PHE A 1 136 ? 3.351 23.641 -3.691 1.00 46.41 136 PHE A N 1
ATOM 1077 C CA . PHE A 1 136 ? 2.725 23.178 -4.941 1.00 46.41 136 PHE A CA 1
ATOM 1078 C C . PHE A 1 136 ? 2.785 24.217 -6.073 1.00 46.41 136 PHE A C 1
ATOM 1080 O O . PHE A 1 136 ? 2.908 23.859 -7.243 1.00 46.41 136 PHE A O 1
ATOM 1087 N N . ALA A 1 137 ? 2.721 25.510 -5.735 1.00 47.75 137 ALA A N 1
ATOM 1088 C CA . ALA A 1 137 ? 2.854 26.574 -6.728 1.00 47.75 137 ALA A CA 1
ATOM 1089 C C . ALA A 1 137 ? 4.272 26.639 -7.320 1.00 47.75 137 ALA A C 1
ATOM 1091 O O . ALA A 1 137 ? 4.414 26.963 -8.495 1.00 47.75 137 ALA A O 1
ATOM 1092 N N . GLU A 1 138 ? 5.294 26.288 -6.533 1.00 47.66 138 GLU A N 1
ATOM 1093 C CA . GLU A 1 138 ? 6.699 26.334 -6.949 1.00 47.66 138 GLU A CA 1
ATOM 1094 C C . GLU A 1 138 ? 7.031 25.201 -7.939 1.00 47.66 138 GLU A C 1
ATOM 1096 O O . GLU A 1 138 ? 7.587 25.467 -9.002 1.00 47.66 138 GLU A O 1
ATOM 1101 N N . ARG A 1 139 ? 6.559 23.967 -7.685 1.00 46.38 139 ARG A N 1
ATOM 1102 C CA . ARG A 1 139 ? 6.755 22.822 -8.603 1.00 46.38 139 ARG A CA 1
ATOM 1103 C C . ARG A 1 139 ? 6.031 22.974 -9.946 1.00 46.38 139 ARG A C 1
ATOM 1105 O O . ARG A 1 139 ? 6.594 22.631 -10.980 1.00 46.38 139 ARG A O 1
ATOM 1112 N N . LEU A 1 140 ? 4.811 23.520 -9.960 1.00 50.38 140 LEU A N 1
ATOM 1113 C CA . LEU A 1 140 ? 4.092 23.770 -11.219 1.00 50.38 140 LEU A CA 1
ATOM 1114 C C . LEU A 1 140 ? 4.684 24.935 -12.026 1.00 50.38 140 LEU A C 1
ATOM 1116 O O . LEU A 1 140 ? 4.540 24.956 -13.250 1.00 50.38 140 LEU A O 1
ATOM 1120 N N . GLN A 1 141 ? 5.341 25.901 -11.376 1.00 48.91 141 GLN A N 1
ATOM 1121 C CA . GLN A 1 141 ? 6.080 26.948 -12.085 1.00 48.91 141 GLN A CA 1
ATOM 1122 C C . GLN A 1 141 ? 7.358 26.401 -12.724 1.00 48.91 141 GLN A C 1
ATOM 1124 O O . GLN A 1 141 ? 7.602 26.692 -13.889 1.00 48.91 141 GLN A O 1
ATOM 1129 N N . GLU A 1 142 ? 8.110 25.539 -12.036 1.00 49.41 142 GLU A N 1
ATOM 1130 C CA . GLU A 1 142 ? 9.329 24.933 -12.597 1.00 49.41 142 GLU A CA 1
ATOM 1131 C C . GLU A 1 142 ? 9.057 24.066 -13.840 1.00 49.41 142 GLU A C 1
ATOM 1133 O O . GLU A 1 142 ? 9.818 24.106 -14.812 1.00 49.41 142 GLU A O 1
ATOM 1138 N N . GLU A 1 143 ? 7.947 23.323 -13.852 1.00 44.91 143 GLU A N 1
ATOM 1139 C CA . GLU A 1 143 ? 7.584 22.437 -14.968 1.00 44.91 143 GLU A CA 1
ATOM 1140 C C . GLU A 1 143 ? 7.006 23.205 -16.176 1.00 44.91 143 GLU A C 1
ATOM 1142 O O . GLU A 1 143 ? 7.211 22.824 -17.333 1.00 44.91 143 GLU A O 1
ATOM 1147 N N . THR A 1 144 ? 6.335 24.338 -15.931 1.00 44.34 144 THR A N 1
ATOM 1148 C CA . THR A 1 144 ? 5.801 25.196 -17.004 1.00 44.34 144 THR A CA 1
ATOM 1149 C C . THR A 1 144 ? 6.859 26.122 -17.601 1.00 44.34 144 THR A C 1
ATOM 1151 O O . THR A 1 144 ? 6.851 26.330 -18.813 1.00 44.34 144 THR A O 1
ATOM 1154 N N . GLU A 1 145 ? 7.818 26.601 -16.806 1.00 45.28 145 GLU A N 1
ATOM 1155 C CA . GLU A 1 145 ? 8.918 27.452 -17.283 1.00 45.28 145 GLU A CA 1
ATOM 1156 C C . GLU A 1 145 ? 9.999 26.638 -18.024 1.00 45.28 145 GLU A C 1
ATOM 1158 O O . GLU A 1 145 ? 10.617 27.137 -18.963 1.00 45.28 145 GLU A O 1
ATOM 1163 N N . SER A 1 146 ? 10.161 25.347 -17.700 1.00 45.12 146 SER A N 1
ATOM 1164 C CA . SER A 1 146 ? 11.068 24.438 -18.429 1.00 45.12 146 SER A CA 1
ATOM 1165 C C . SER A 1 146 ? 10.520 23.959 -19.783 1.00 45.12 146 SER A C 1
ATOM 1167 O O . SER A 1 146 ? 11.273 23.410 -20.586 1.00 45.12 146 SER A O 1
ATOM 1169 N N . THR A 1 147 ? 9.228 24.175 -20.058 1.00 45.22 147 THR A N 1
ATOM 1170 C CA . THR A 1 147 ? 8.571 23.759 -21.314 1.00 45.22 147 THR A CA 1
ATOM 1171 C C . THR A 1 147 ? 8.457 24.904 -22.340 1.00 45.22 147 THR A C 1
ATOM 1173 O O . THR A 1 147 ? 8.119 24.662 -23.497 1.00 45.22 147 THR A O 1
ATOM 1176 N N . GLU A 1 148 ? 8.812 26.146 -21.989 1.00 44.31 148 GLU A N 1
ATOM 1177 C CA . GLU A 1 148 ? 8.932 27.267 -22.941 1.00 44.31 148 GLU A CA 1
ATOM 1178 C C . GLU A 1 148 ? 10.369 27.411 -23.483 1.00 44.31 148 GLU A C 1
ATOM 1180 O O . GLU A 1 148 ? 10.993 28.470 -23.406 1.00 44.31 148 GLU A O 1
ATOM 1185 N N . GLN A 1 149 ? 10.910 26.349 -24.086 1.00 47.28 149 GLN A N 1
ATOM 1186 C CA . GLN A 1 149 ? 11.992 26.489 -25.065 1.00 47.28 149 GLN A CA 1
ATOM 1187 C C . GLN A 1 149 ? 11.660 25.740 -26.362 1.00 47.28 149 GLN A C 1
ATOM 1189 O O . GLN A 1 149 ? 11.577 24.517 -26.401 1.00 47.28 149 GLN A O 1
ATOM 1194 N N . ASP A 1 150 ? 11.531 26.564 -27.407 1.00 46.91 150 ASP A N 1
ATOM 1195 C CA . ASP A 1 150 ? 11.316 26.318 -28.837 1.00 46.91 150 ASP A CA 1
ATOM 1196 C C . ASP A 1 150 ? 9.923 25.892 -29.330 1.00 46.91 150 ASP A C 1
ATOM 1198 O O . ASP A 1 150 ? 9.294 24.944 -28.861 1.00 46.91 150 ASP A O 1
ATOM 1202 N N . PRO A 1 151 ? 9.496 26.544 -30.425 1.00 41.72 151 PRO A N 1
ATOM 1203 C CA . PRO A 1 151 ? 9.541 25.800 -31.673 1.00 41.72 151 PRO A CA 1
ATOM 1204 C C . PRO A 1 151 ? 10.423 26.461 -32.737 1.00 41.72 151 PRO A C 1
ATOM 1206 O O . PRO A 1 151 ? 10.435 27.676 -32.932 1.00 41.72 151 PRO A O 1
ATOM 1209 N N . ALA A 1 152 ? 11.120 25.579 -33.446 1.00 42.84 152 ALA A N 1
ATOM 1210 C CA . ALA A 1 152 ? 11.978 25.841 -34.582 1.00 42.84 152 ALA A CA 1
ATOM 1211 C C . ALA A 1 152 ? 11.235 26.367 -35.830 1.00 42.84 152 ALA A C 1
ATOM 1213 O O . ALA A 1 152 ? 10.118 25.949 -36.128 1.00 42.84 152 ALA A O 1
ATOM 1214 N N . GLU A 1 153 ? 11.971 27.222 -36.546 1.00 44.16 153 GLU A N 1
ATOM 1215 C CA . GLU A 1 153 ? 12.140 27.342 -38.006 1.00 44.16 153 GLU A CA 1
ATOM 1216 C C . GLU A 1 153 ? 10.942 27.615 -38.956 1.00 44.16 153 GLU A C 1
ATOM 1218 O O . GLU A 1 153 ? 10.045 26.802 -39.158 1.00 44.16 153 GLU A O 1
ATOM 1223 N N . ASP A 1 154 ? 11.109 28.749 -39.658 1.00 44.94 154 ASP A N 1
ATOM 1224 C CA . ASP A 1 154 ? 11.099 28.922 -41.124 1.00 44.94 154 ASP A CA 1
ATOM 1225 C C . ASP A 1 154 ? 9.882 29.463 -41.923 1.00 44.94 154 ASP A C 1
ATOM 1227 O O . ASP A 1 154 ? 8.743 29.014 -41.833 1.00 44.94 154 ASP A O 1
ATOM 1231 N N . GLU A 1 155 ? 10.273 30.399 -42.809 1.00 45.19 155 GLU A N 1
ATOM 1232 C CA . GLU A 1 155 ? 9.734 30.856 -44.107 1.00 45.19 155 GLU A CA 1
ATOM 1233 C C . GLU A 1 155 ? 8.749 32.057 -44.257 1.00 45.19 155 GLU A C 1
ATOM 1235 O O . GLU A 1 155 ? 7.547 31.990 -44.010 1.00 45.19 155 GLU A O 1
ATOM 1240 N N . ASP A 1 156 ? 9.344 33.111 -44.854 1.00 41.66 156 ASP A N 1
ATOM 1241 C CA . ASP A 1 156 ? 8.910 34.009 -45.948 1.00 41.66 156 ASP A CA 1
ATOM 1242 C C . ASP A 1 156 ? 8.110 35.323 -45.750 1.00 41.66 156 ASP A C 1
ATOM 1244 O O . ASP A 1 156 ? 7.032 35.365 -45.157 1.00 41.66 156 ASP A O 1
ATOM 1248 N N . SER A 1 157 ? 8.607 36.351 -46.482 1.00 39.44 157 SER A N 1
ATOM 1249 C CA . SER A 1 157 ? 8.068 37.686 -46.894 1.00 39.44 157 SER A CA 1
ATOM 1250 C C . SER A 1 157 ? 8.773 38.878 -46.201 1.00 39.44 157 SER A C 1
ATOM 1252 O O . SER A 1 157 ? 8.783 38.930 -44.978 1.00 39.44 157 SER A O 1
ATOM 1254 N N . GLU A 1 158 ? 9.401 39.886 -46.836 1.00 37.41 158 GLU A N 1
ATOM 1255 C CA . GLU A 1 158 ? 9.429 40.485 -48.196 1.00 37.41 158 GLU A CA 1
ATOM 1256 C C . GLU A 1 158 ? 10.850 40.960 -48.580 1.00 37.41 158 GLU A C 1
ATOM 1258 O O . GLU A 1 158 ? 11.629 41.325 -47.667 1.00 37.41 158 GLU A O 1
#

Sequence (158 aa):
FPDWGHVGYGWGKAVSELSDSGLDSFKQQWIGTTLYLQYLSNETPDDVLVDFSPVLRREVSSNEIIAVIEQLLAEEISPAQWLNFRQTMDPVEIPQTGYQYTLDIDTDESFEDWLSHRQDVLAASMGGGFVDQSGFAERLQEETESTEQDPAEDEDSE